Protein AF-A0A1B6GFG9-F1 (afdb_monomer)

Structure (mmCIF, N/CA/C/O backbone):
data_AF-A0A1B6GFG9-F1
#
_entry.id   AF-A0A1B6GFG9-F1
#
loop_
_atom_site.group_PDB
_atom_site.id
_atom_site.type_symbol
_atom_site.label_atom_id
_atom_site.label_alt_id
_atom_site.label_comp_id
_atom_site.label_asym_id
_atom_site.label_entity_id
_atom_site.label_seq_id
_atom_site.pdbx_PDB_ins_code
_atom_site.Cartn_x
_atom_site.Cartn_y
_atom_site.Cartn_z
_atom_site.occupancy
_atom_site.B_iso_or_equiv
_atom_site.auth_seq_id
_atom_site.auth_comp_id
_atom_site.auth_asym_id
_atom_site.auth_atom_id
_atom_site.pdbx_PDB_model_num
ATOM 1 N N . THR A 1 1 ? -19.996 7.026 50.692 1.00 48.44 1 THR A N 1
ATOM 2 C CA . THR A 1 1 ? -18.872 7.378 49.800 1.00 48.44 1 THR A CA 1
ATOM 3 C C . THR A 1 1 ? -19.339 8.472 48.858 1.00 48.44 1 THR A C 1
ATOM 5 O O . THR A 1 1 ? -19.956 8.203 47.840 1.00 48.44 1 THR A O 1
ATOM 8 N N . THR A 1 2 ? -19.180 9.729 49.267 1.00 51.50 2 THR A N 1
ATOM 9 C CA . THR A 1 2 ? -19.715 10.901 48.563 1.00 51.50 2 THR A CA 1
ATOM 10 C C . THR A 1 2 ? -18.669 11.429 47.578 1.00 51.50 2 THR A C 1
ATOM 12 O O . THR A 1 2 ? -17.670 12.015 47.987 1.00 51.50 2 THR A O 1
ATOM 15 N N . MET A 1 3 ? -18.862 11.197 46.274 1.00 54.41 3 MET A N 1
ATOM 16 C CA . MET A 1 3 ? -18.055 11.867 45.245 1.00 54.41 3 MET A CA 1
ATOM 17 C C .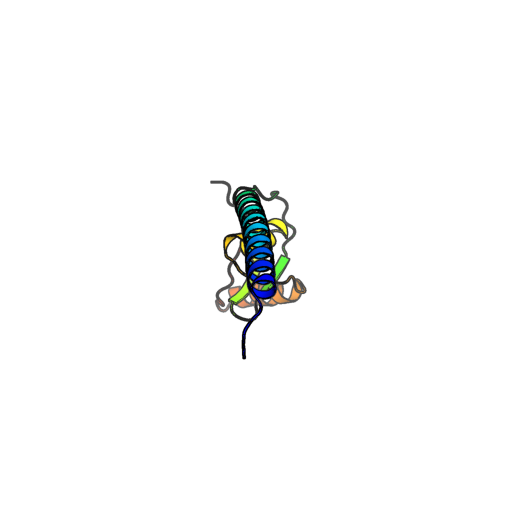 MET A 1 3 ? -18.253 13.381 45.368 1.00 54.41 3 MET A C 1
ATOM 19 O O . MET A 1 3 ? -19.382 13.870 45.348 1.00 54.41 3 MET A O 1
ATOM 23 N N . HIS A 1 4 ? -17.154 14.116 45.536 1.00 60.16 4 HIS A N 1
ATOM 24 C CA . HIS A 1 4 ? -17.165 15.573 45.613 1.00 60.16 4 HIS A CA 1
ATOM 25 C C . HIS A 1 4 ? -17.554 16.177 44.249 1.00 60.16 4 HIS A C 1
ATOM 27 O O . HIS A 1 4 ? 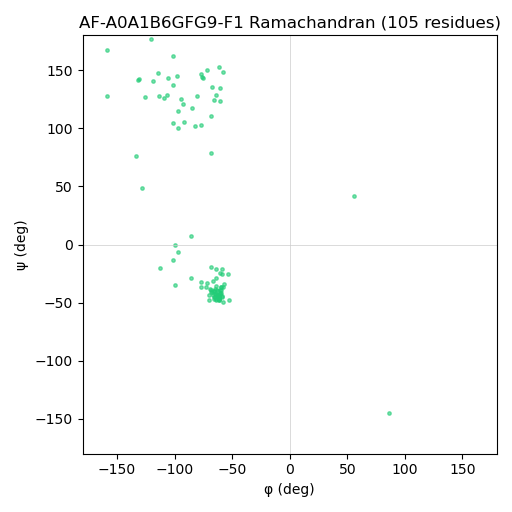-17.018 15.740 43.228 1.00 60.16 4 HIS A O 1
ATOM 33 N N . PRO A 1 5 ? -18.438 17.192 44.205 1.00 67.94 5 PRO A N 1
ATOM 34 C CA . PRO A 1 5 ? -18.945 17.783 42.958 1.00 67.94 5 PRO A CA 1
ATOM 35 C C . PRO A 1 5 ? -17.837 18.355 42.056 1.00 67.94 5 PRO A C 1
ATOM 37 O O . PRO A 1 5 ? -17.976 18.377 40.836 1.00 67.94 5 PRO A O 1
ATOM 40 N N . THR A 1 6 ? -16.698 18.735 42.634 1.00 68.25 6 THR A N 1
ATOM 41 C CA . THR A 1 6 ? -15.484 19.149 41.917 1.00 68.25 6 THR A CA 1
ATOM 42 C C . THR A 1 6 ? -14.860 18.031 41.083 1.00 68.25 6 THR A C 1
ATOM 44 O O . THR A 1 6 ? -14.380 18.292 39.987 1.00 68.25 6 THR A O 1
ATOM 47 N N . ILE A 1 7 ? -14.901 16.781 41.554 1.00 70.75 7 ILE A N 1
ATOM 48 C CA . ILE A 1 7 ? -14.340 15.628 40.830 1.00 70.75 7 ILE A CA 1
ATOM 49 C C . ILE A 1 7 ? -15.175 15.335 39.576 1.00 70.75 7 ILE A C 1
ATOM 51 O O . ILE A 1 7 ? -14.625 15.033 38.521 1.00 70.75 7 ILE A O 1
ATOM 55 N N . LEU A 1 8 ? -16.501 15.480 39.667 1.00 68.94 8 LEU A N 1
ATOM 56 C CA . LEU A 1 8 ? -17.411 15.263 38.541 1.00 68.94 8 LEU A CA 1
ATOM 57 C C . LEU A 1 8 ? -17.186 16.291 37.418 1.00 68.94 8 LEU A C 1
ATOM 59 O O . LEU A 1 8 ? -17.137 15.918 36.249 1.00 68.94 8 LEU A O 1
ATOM 63 N N . LEU A 1 9 ? -16.996 17.567 37.769 1.00 65.56 9 LEU A N 1
ATOM 64 C CA . LEU A 1 9 ? -16.752 18.638 36.795 1.00 65.56 9 LEU A CA 1
ATOM 65 C C . LEU A 1 9 ? -15.419 18.469 36.054 1.00 65.56 9 LEU A C 1
ATOM 67 O O . LEU A 1 9 ? -15.378 18.659 34.841 1.00 65.56 9 LEU A O 1
ATOM 71 N N . VAL A 1 10 ? -14.359 18.051 36.757 1.00 69.12 10 VAL A N 1
ATOM 72 C CA . VAL A 1 10 ? -13.046 17.785 36.141 1.00 69.12 10 VAL A CA 1
ATOM 73 C C . VAL A 1 10 ? -13.131 16.630 35.142 1.00 69.12 10 VAL A C 1
ATOM 75 O O . VAL A 1 10 ? -12.600 16.735 34.037 1.00 69.12 10 VAL A O 1
ATOM 78 N N . LEU A 1 11 ? -13.843 15.551 35.484 1.00 61.78 11 LEU A N 1
ATOM 79 C CA . LEU A 1 11 ? -14.044 14.432 34.563 1.00 61.78 11 LEU A CA 1
ATOM 80 C C . LEU A 1 11 ? -14.794 14.884 33.303 1.00 61.78 11 LEU A C 1
ATOM 82 O O . LEU A 1 11 ? -14.332 14.605 32.203 1.00 61.78 11 LEU A O 1
ATOM 86 N N . ILE A 1 12 ? -15.885 15.644 33.436 1.00 64.38 12 ILE A N 1
ATOM 87 C CA . ILE A 1 12 ? -16.655 16.137 32.280 1.00 64.38 12 ILE A CA 1
ATOM 88 C C . ILE A 1 12 ? -15.789 17.013 31.359 1.00 64.38 12 ILE A C 1
ATOM 90 O O . ILE A 1 12 ? -15.846 16.843 30.142 1.00 64.38 12 ILE A O 1
ATOM 94 N N . SER A 1 13 ? -14.950 17.903 31.907 1.00 61.19 13 SER A N 1
ATOM 95 C CA . SER A 1 13 ? -14.054 18.727 31.081 1.00 61.19 13 SER A CA 1
ATOM 96 C C . SER A 1 13 ? -12.993 17.904 30.346 1.00 61.19 13 SER A C 1
ATOM 98 O O . SER A 1 13 ? -12.747 18.159 29.172 1.00 61.19 13 SER A O 1
ATOM 100 N N . VAL A 1 14 ? -12.414 16.887 30.996 1.00 60.41 14 VAL A N 1
ATOM 101 C CA . VAL A 1 14 ? -11.415 16.003 30.370 1.00 60.41 14 VAL A CA 1
ATOM 102 C C . VAL A 1 14 ? -12.055 15.195 29.237 1.00 60.41 14 VAL A C 1
ATOM 104 O O . VAL A 1 14 ? -11.559 15.218 28.114 1.00 60.41 14 VAL A O 1
ATOM 107 N N . TYR A 1 15 ? -13.225 14.594 29.483 1.00 60.75 15 TYR A N 1
ATOM 108 C CA . TYR A 1 15 ? -13.978 13.868 28.455 1.00 60.75 15 TYR A CA 1
ATOM 109 C C . TYR A 1 15 ? -14.371 14.757 27.262 1.00 60.75 15 TYR A C 1
ATOM 111 O O . TYR A 1 15 ? -14.364 14.292 26.123 1.00 60.75 15 TYR A O 1
ATOM 119 N N . SER A 1 16 ? -14.706 16.030 27.497 1.00 60.12 16 SER A N 1
ATOM 120 C CA . SER A 1 16 ? -15.048 16.974 26.424 1.00 60.12 16 SER A CA 1
ATOM 121 C C . SER A 1 16 ? -13.838 17.329 25.551 1.00 60.12 16 SER A C 1
ATOM 123 O O . SER A 1 16 ? -13.967 17.391 24.330 1.00 60.12 16 SER A O 1
ATOM 125 N N . MET A 1 17 ? -12.660 17.523 26.156 1.00 56.66 17 MET A N 1
ATOM 126 C CA . MET A 1 17 ? -11.422 17.861 25.439 1.00 56.66 17 MET A CA 1
ATOM 127 C C . MET A 1 17 ? -10.913 16.697 24.578 1.00 56.66 17 MET A C 1
ATOM 129 O O . MET A 1 17 ? -10.497 16.909 23.438 1.00 56.66 17 MET A O 1
ATOM 133 N N . ASP A 1 18 ? -11.009 15.465 25.080 1.00 59.84 18 ASP A N 1
ATOM 134 C CA . ASP A 1 18 ? -10.624 14.266 24.326 1.00 59.84 18 ASP A CA 1
ATOM 135 C C . ASP A 1 18 ? -11.547 14.026 23.117 1.00 59.84 18 ASP A C 1
ATOM 137 O O . ASP A 1 18 ? -11.112 13.545 22.066 1.00 59.84 18 ASP A O 1
ATOM 141 N N . CYS A 1 19 ? -12.820 14.412 23.232 1.00 60.69 19 CYS A N 1
ATOM 142 C CA . CYS A 1 19 ? -13.800 14.291 22.156 1.00 60.69 19 CYS A CA 1
ATOM 143 C C . CYS A 1 19 ? -13.520 15.279 21.006 1.00 60.69 19 CYS A C 1
ATOM 145 O O . CYS A 1 19 ? -13.532 14.891 19.835 1.00 60.69 19 CYS A O 1
ATOM 147 N N . GLU A 1 20 ? -13.194 16.537 21.321 1.00 66.62 20 GLU A N 1
ATOM 148 C CA . GLU A 1 20 ? -12.821 17.545 20.316 1.00 66.62 20 GLU A CA 1
ATOM 149 C C . GLU A 1 20 ? -11.495 17.204 19.624 1.00 66.62 20 GLU A C 1
ATOM 151 O O . GLU A 1 20 ? -11.406 17.251 18.393 1.00 66.62 20 GLU A O 1
ATOM 156 N N . ALA A 1 21 ? -10.484 16.772 20.386 1.00 71.25 21 ALA A N 1
ATOM 157 C CA . ALA A 1 21 ? -9.217 16.304 19.825 1.00 71.25 21 ALA A CA 1
ATOM 158 C C . ALA A 1 21 ? -9.413 15.080 18.909 1.00 71.25 21 ALA A C 1
ATOM 160 O O . ALA A 1 21 ? -8.805 14.991 17.834 1.00 71.25 21 ALA A O 1
ATOM 161 N N . GLY A 1 22 ? -10.311 14.163 19.286 1.00 79.38 22 GLY A N 1
ATOM 162 C CA . GLY A 1 22 ? -10.701 13.016 18.469 1.00 79.38 22 GLY A CA 1
ATOM 163 C C . GLY A 1 22 ? -11.371 13.415 17.150 1.00 79.38 22 GLY A C 1
ATOM 164 O O . GLY A 1 22 ? -11.012 12.883 16.097 1.00 79.38 22 GLY A O 1
ATOM 165 N N . LEU A 1 23 ? -12.289 14.388 17.180 1.00 82.31 23 LEU A N 1
ATOM 166 C CA . LEU A 1 23 ? -12.986 14.895 15.991 1.00 82.31 23 LEU A CA 1
ATOM 167 C C . LEU A 1 23 ? -12.039 15.586 15.006 1.00 82.31 23 LEU A C 1
ATOM 169 O O . LEU A 1 23 ? -12.092 15.304 13.807 1.00 82.31 23 LEU A O 1
ATOM 173 N N . VAL A 1 24 ? -11.139 16.441 15.499 1.00 88.25 24 VAL A N 1
ATOM 174 C CA . VAL A 1 24 ? -10.133 17.111 14.659 1.00 88.25 24 VAL A CA 1
ATOM 175 C C . VAL A 1 24 ? -9.199 16.085 14.013 1.00 88.25 24 VAL A C 1
ATOM 177 O O . VAL A 1 24 ? -8.931 16.151 12.812 1.00 88.25 24 VAL A O 1
ATOM 180 N N . THR A 1 25 ? -8.750 15.088 14.779 1.00 88.88 25 THR A N 1
ATOM 181 C CA . THR A 1 25 ? -7.883 14.013 14.271 1.00 88.88 25 THR A CA 1
ATOM 182 C C . THR A 1 25 ? -8.584 13.182 13.195 1.00 88.88 25 THR A C 1
ATOM 184 O O . THR A 1 25 ? -8.003 12.903 12.144 1.00 88.88 25 THR A O 1
ATOM 187 N N . TRP A 1 26 ? -9.848 12.817 13.423 1.00 89.12 26 TRP A N 1
ATOM 188 C CA . TRP A 1 26 ? -10.660 12.096 12.445 1.00 89.12 26 TRP A CA 1
ATOM 189 C C . TRP A 1 26 ? -10.860 12.904 11.157 1.00 89.12 26 TRP A C 1
ATOM 191 O O . TRP A 1 26 ? -10.667 12.363 10.066 1.00 89.12 26 TRP A O 1
ATOM 201 N N . TYR A 1 27 ? -11.186 14.194 11.273 1.00 90.25 27 TYR A N 1
ATOM 202 C CA . TYR A 1 27 ? -11.396 15.071 10.123 1.00 90.25 27 TYR A CA 1
ATOM 203 C C . TYR A 1 27 ? -10.129 15.191 9.270 1.00 90.25 27 TYR A C 1
ATOM 205 O O . TYR A 1 27 ? -10.179 14.988 8.058 1.00 90.25 27 TYR A O 1
ATOM 213 N N . ASN A 1 28 ? -8.974 15.422 9.899 1.00 92.00 28 ASN A N 1
ATOM 214 C CA . ASN A 1 28 ? -7.695 15.508 9.191 1.00 92.00 28 ASN A CA 1
ATOM 215 C C . ASN A 1 28 ? -7.361 14.205 8.452 1.00 92.00 28 ASN A C 1
ATOM 217 O O . ASN A 1 28 ? -6.980 14.239 7.281 1.00 92.00 28 ASN A O 1
ATOM 221 N N . LYS A 1 29 ? -7.587 13.052 9.094 1.00 90.81 29 LYS A N 1
ATOM 222 C CA . LYS A 1 29 ? -7.396 11.737 8.468 1.00 90.81 29 LYS A CA 1
ATOM 223 C C . LYS A 1 29 ? -8.327 11.519 7.272 1.00 90.81 29 LYS A C 1
ATOM 225 O O . LYS A 1 29 ? -7.917 10.945 6.260 1.00 90.81 29 LYS A O 1
ATOM 230 N N . TRP A 1 30 ? -9.580 11.962 7.369 1.00 91.31 30 TRP A N 1
ATOM 231 C CA . TRP A 1 30 ? -10.530 11.889 6.259 1.00 91.31 30 TRP A CA 1
ATOM 232 C C . TRP A 1 30 ? -10.082 12.757 5.076 1.00 91.31 30 TRP A C 1
ATOM 234 O O . TRP A 1 30 ? -10.031 12.261 3.950 1.00 91.31 30 TRP A O 1
ATOM 244 N N . VAL A 1 31 ? -9.679 14.008 5.328 1.00 93.56 31 VAL A N 1
ATOM 245 C CA . VAL A 1 31 ? -9.178 14.920 4.285 1.00 93.56 31 VAL A CA 1
ATOM 246 C C . VAL A 1 31 ? -7.951 14.337 3.582 1.00 93.56 31 VAL A C 1
ATOM 248 O O . VAL A 1 31 ? -7.876 14.358 2.353 1.00 93.56 31 VAL A O 1
ATOM 251 N N . GLU A 1 32 ? -7.003 13.778 4.336 1.00 90.94 32 GLU A N 1
ATOM 252 C CA . GLU A 1 32 ? -5.816 13.125 3.774 1.00 90.94 32 GLU A CA 1
ATOM 253 C C . GLU A 1 32 ? -6.187 11.932 2.885 1.00 90.94 32 GLU A C 1
ATOM 255 O O . GLU A 1 32 ? -5.690 11.817 1.764 1.00 90.94 32 GLU A O 1
ATOM 260 N N . THR A 1 33 ? -7.128 11.096 3.338 1.00 92.31 33 THR A N 1
ATOM 261 C CA . THR A 1 33 ? -7.629 9.955 2.557 1.00 92.31 33 THR A CA 1
ATOM 262 C C . THR A 1 33 ? -8.214 10.426 1.226 1.00 92.31 33 THR A C 1
ATOM 264 O O . THR A 1 33 ? -7.833 9.922 0.171 1.00 92.31 33 THR A O 1
ATOM 267 N N . VAL A 1 34 ? -9.095 11.433 1.246 1.00 92.00 34 VAL A N 1
ATOM 268 C CA . VAL A 1 34 ? -9.707 11.986 0.025 1.00 92.00 34 VAL A CA 1
ATOM 269 C C . VAL A 1 34 ? -8.644 12.545 -0.920 1.00 92.00 34 VAL A C 1
ATOM 271 O O . VAL A 1 34 ? -8.708 12.305 -2.128 1.00 92.00 34 VAL A O 1
ATOM 274 N N . ARG A 1 35 ? -7.640 13.247 -0.383 1.00 91.44 35 ARG A N 1
ATOM 275 C CA . ARG A 1 35 ? -6.545 13.824 -1.169 1.00 91.44 35 ARG A CA 1
ATOM 276 C C . ARG A 1 35 ? -5.734 12.753 -1.888 1.00 91.44 35 ARG A C 1
ATOM 278 O O . ARG A 1 35 ? -5.487 12.888 -3.081 1.00 91.44 35 ARG A O 1
ATOM 285 N N . VAL A 1 36 ? -5.346 11.693 -1.183 1.00 91.31 36 VAL A N 1
ATOM 286 C CA . VAL A 1 36 ? -4.569 10.592 -1.765 1.00 91.31 36 VAL A CA 1
ATOM 287 C C . VAL A 1 36 ? -5.392 9.845 -2.810 1.00 91.31 36 VAL A C 1
ATOM 289 O O . VAL A 1 36 ? -4.915 9.623 -3.921 1.00 91.31 36 VAL A O 1
ATOM 292 N N . CYS A 1 37 ? -6.651 9.527 -2.512 1.00 91.38 37 CYS A N 1
ATOM 293 C CA . CYS A 1 37 ? -7.521 8.798 -3.438 1.00 91.38 37 CYS A CA 1
AT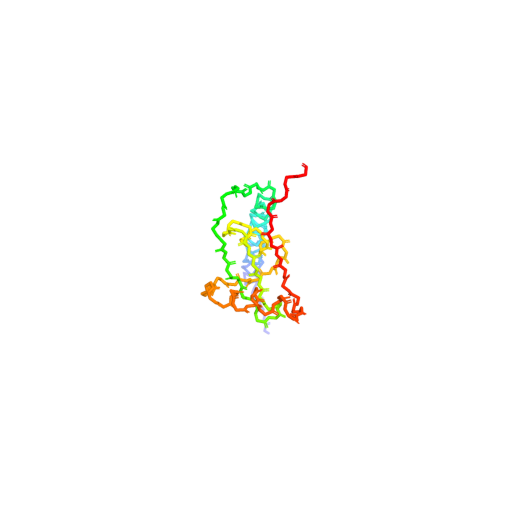OM 294 C C . CYS A 1 37 ? -7.922 9.596 -4.680 1.00 91.38 37 CYS A C 1
ATOM 296 O O . CYS A 1 37 ? -8.306 8.997 -5.678 1.00 91.38 37 CYS A O 1
ATOM 298 N N . SER A 1 38 ? -7.811 10.923 -4.627 1.00 90.31 38 SER A N 1
ATOM 299 C CA . SER A 1 38 ? -8.050 11.804 -5.777 1.00 90.31 38 SER A CA 1
ATOM 300 C C . SER A 1 38 ? -6.763 12.208 -6.502 1.00 90.31 38 SER A C 1
ATOM 302 O O . SER A 1 38 ? -6.825 12.881 -7.527 1.00 90.31 38 SER A O 1
ATOM 304 N N . SER A 1 39 ? -5.591 11.856 -5.965 1.00 88.31 39 SER A N 1
ATOM 305 C CA . SER A 1 39 ? -4.311 12.186 -6.589 1.00 88.31 39 SER A CA 1
ATOM 306 C C . SER A 1 39 ? -4.009 11.265 -7.770 1.00 88.31 39 SER A C 1
ATOM 308 O O . SER A 1 39 ? -4.368 10.088 -7.770 1.00 88.31 39 SER A O 1
ATOM 310 N N . VAL A 1 40 ? -3.332 11.805 -8.782 1.00 88.81 40 VAL A N 1
ATOM 311 C CA . VAL A 1 40 ? -2.837 11.025 -9.918 1.00 88.81 40 VAL A CA 1
ATOM 312 C C . VAL A 1 40 ? -1.391 10.634 -9.642 1.00 88.81 40 VAL A C 1
ATOM 314 O O . VAL A 1 40 ? -0.548 11.499 -9.394 1.00 88.81 40 VAL A O 1
ATOM 317 N N . CYS A 1 41 ? -1.099 9.337 -9.700 1.00 89.38 41 CYS A N 1
ATOM 318 C CA . CYS A 1 41 ? 0.266 8.850 -9.581 1.00 89.38 41 CYS A CA 1
ATOM 319 C C . CYS A 1 41 ? 1.048 9.075 -10.883 1.00 89.38 41 CYS A C 1
ATOM 321 O O . CYS A 1 41 ? 0.484 8.936 -11.970 1.00 89.38 41 CYS A O 1
ATOM 323 N N . PRO A 1 42 ? 2.352 9.385 -10.802 1.00 86.56 42 PRO A N 1
ATOM 324 C CA . PRO A 1 42 ? 3.185 9.562 -11.984 1.00 86.56 42 PRO A CA 1
ATOM 325 C C . PRO A 1 42 ? 3.257 8.275 -12.823 1.00 86.56 42 PRO A C 1
ATOM 327 O O . PRO A 1 42 ? 3.134 7.167 -12.302 1.00 86.56 42 PRO A O 1
ATOM 330 N N . LEU A 1 43 ? 3.477 8.428 -14.132 1.00 82.38 43 LEU A N 1
ATOM 331 C CA . LEU A 1 43 ? 3.451 7.329 -15.110 1.00 82.38 43 LEU A CA 1
ATOM 332 C C . LEU A 1 43 ? 4.781 6.569 -15.254 1.00 82.38 43 LEU A C 1
ATOM 334 O O . LEU A 1 43 ? 4.913 5.742 -16.152 1.00 82.38 43 LEU A O 1
ATOM 338 N N . PHE A 1 44 ? 5.789 6.836 -14.419 1.00 82.06 44 PHE A N 1
ATOM 339 C CA . PHE A 1 44 ? 7.032 6.070 -14.501 1.00 82.06 44 PHE A CA 1
ATOM 340 C C . PHE A 1 44 ? 6.848 4.671 -13.909 1.00 82.06 44 PHE A C 1
ATOM 342 O O . PHE A 1 44 ? 6.152 4.482 -12.906 1.00 82.06 44 PHE A O 1
ATOM 349 N N . HIS A 1 45 ? 7.512 3.705 -14.536 1.00 79.38 45 HIS A N 1
ATOM 350 C CA . HIS A 1 45 ? 7.461 2.305 -14.150 1.00 79.38 45 HIS A CA 1
ATOM 351 C C . HIS A 1 45 ? 8.679 1.987 -13.276 1.00 79.38 45 HIS A C 1
ATOM 353 O O . HIS A 1 45 ? 9.795 1.840 -13.770 1.00 79.38 45 HIS A O 1
ATOM 359 N N . ASN A 1 46 ? 8.462 1.950 -11.965 1.00 84.69 46 ASN A N 1
ATOM 360 C CA . ASN A 1 46 ? 9.431 1.497 -10.972 1.00 84.69 46 ASN A CA 1
ATOM 361 C C . ASN A 1 46 ? 8.688 0.564 -10.022 1.00 84.69 46 ASN A C 1
ATOM 363 O O . ASN A 1 46 ? 8.246 0.9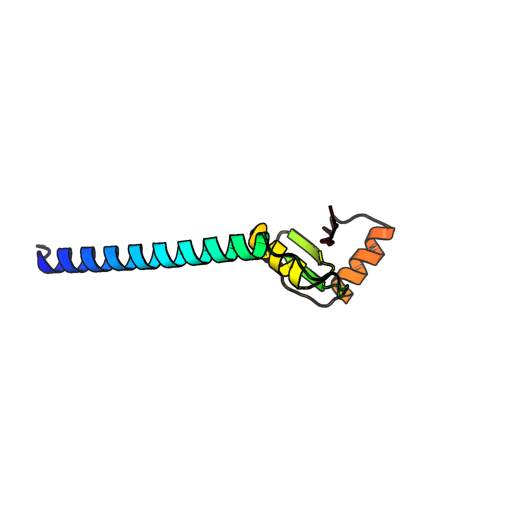91 -8.951 1.00 84.69 46 ASN A O 1
ATOM 367 N N . HIS A 1 47 ? 8.441 -0.650 -10.511 1.00 87.19 47 HIS A N 1
ATOM 368 C CA . HIS A 1 47 ? 7.534 -1.585 -9.872 1.00 87.19 47 HIS A CA 1
ATOM 369 C C . HIS A 1 47 ? 7.964 -1.886 -8.435 1.00 87.19 47 HIS A C 1
ATOM 371 O O . HIS A 1 47 ? 9.145 -1.864 -8.108 1.00 87.19 47 HIS A O 1
ATOM 377 N N . VAL A 1 48 ? 6.986 -2.156 -7.577 1.00 91.38 48 VAL A N 1
ATOM 378 C CA . VAL A 1 48 ? 7.223 -2.548 -6.187 1.00 91.38 48 VAL A CA 1
ATOM 379 C C . VAL A 1 48 ? 6.390 -3.770 -5.838 1.00 91.38 48 VAL A C 1
ATOM 381 O O . VAL A 1 48 ? 5.225 -3.885 -6.236 1.00 91.38 48 VAL A O 1
ATOM 384 N N . CYS A 1 49 ? 6.988 -4.668 -5.061 1.00 92.19 49 CYS A N 1
ATOM 385 C CA . CYS A 1 49 ? 6.306 -5.817 -4.482 1.00 92.19 49 CYS A CA 1
ATOM 386 C C . CYS A 1 49 ? 5.774 -5.474 -3.088 1.00 92.19 49 CYS A C 1
ATOM 388 O O . CYS A 1 49 ? 6.545 -5.129 -2.193 1.00 92.19 49 CYS A O 1
ATOM 390 N N . GLY A 1 50 ? 4.463 -5.583 -2.884 1.00 93.00 50 GLY A N 1
ATOM 391 C CA . GLY A 1 50 ? 3.825 -5.427 -1.580 1.00 93.00 50 GLY A CA 1
ATOM 392 C C . GLY A 1 50 ? 3.372 -6.768 -1.008 1.00 93.00 50 GLY A C 1
ATOM 393 O O . GLY A 1 50 ? 2.881 -7.617 -1.746 1.00 93.00 50 GLY A O 1
ATOM 394 N N . LEU A 1 51 ? 3.486 -6.949 0.308 1.00 92.00 51 LEU A N 1
ATOM 395 C CA . LEU A 1 51 ? 2.963 -8.106 1.038 1.00 92.00 51 LEU A CA 1
ATOM 396 C C . LEU A 1 51 ? 2.051 -7.656 2.179 1.00 92.00 51 LEU A C 1
ATOM 398 O O . LEU A 1 51 ? 2.459 -6.880 3.043 1.00 92.00 51 LEU A O 1
ATOM 402 N N . ASP A 1 52 ? 0.843 -8.203 2.203 1.00 92.31 52 ASP A N 1
ATOM 403 C CA . ASP A 1 52 ? -0.072 -8.169 3.338 1.00 92.31 52 ASP A CA 1
ATOM 404 C C . ASP A 1 52 ? -0.241 -9.616 3.853 1.00 92.31 52 ASP A C 1
ATOM 406 O O . ASP A 1 52 ? -0.565 -10.508 3.066 1.00 92.31 52 ASP A O 1
ATOM 410 N N . PRO A 1 53 ? -0.046 -9.900 5.155 1.00 88.06 53 PRO A N 1
ATOM 411 C CA . PRO A 1 53 ? -0.151 -11.262 5.690 1.00 88.06 53 PRO A CA 1
ATOM 412 C C . PRO A 1 53 ? -1.511 -11.945 5.476 1.00 88.06 53 PRO A C 1
ATOM 414 O O . PRO A 1 53 ? -1.600 -13.167 5.566 1.00 88.06 53 PRO A O 1
ATOM 417 N N . LYS A 1 54 ? -2.578 -11.171 5.250 1.00 90.12 54 LYS A N 1
ATOM 418 C CA . LYS A 1 54 ? -3.948 -11.660 5.047 1.00 90.12 54 LYS A CA 1
ATOM 419 C C . LYS A 1 54 ? -4.336 -11.706 3.575 1.00 90.12 54 LYS A C 1
ATOM 421 O O . LYS A 1 54 ? -5.114 -12.576 3.195 1.00 90.12 54 LYS A O 1
ATOM 426 N N . LEU A 1 55 ? -3.847 -10.757 2.775 1.00 87.56 55 LEU A N 1
ATOM 427 C CA . LEU A 1 55 ? -4.243 -10.605 1.369 1.00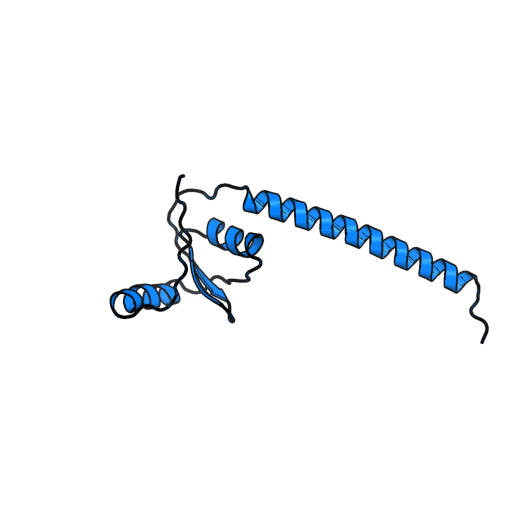 87.56 55 LEU A CA 1
ATOM 428 C C . LEU A 1 55 ? -3.216 -11.174 0.382 1.00 87.56 55 LEU A C 1
ATOM 430 O O . LEU A 1 55 ? -3.545 -11.386 -0.782 1.00 87.56 55 LEU A O 1
ATOM 434 N N . GLY A 1 56 ? -2.003 -11.474 0.845 1.00 87.25 56 GLY A N 1
ATOM 435 C CA . GLY A 1 56 ? -0.925 -12.011 0.026 1.00 87.25 56 GLY A CA 1
ATOM 436 C C . GLY A 1 56 ? -0.112 -10.915 -0.656 1.00 87.25 56 GLY A C 1
ATOM 437 O O . GLY A 1 56 ? 0.139 -9.857 -0.076 1.00 87.25 56 GLY A O 1
ATOM 438 N N . TYR A 1 57 ? 0.344 -11.198 -1.873 1.00 88.94 57 TYR A N 1
ATOM 439 C CA . TYR A 1 57 ? 1.244 -10.323 -2.618 1.00 88.94 57 TYR A CA 1
ATOM 440 C C . TYR A 1 57 ? 0.500 -9.452 -3.628 1.00 88.94 57 TYR A C 1
ATOM 442 O O . TYR A 1 57 ? -0.452 -9.891 -4.273 1.00 88.94 57 TYR A O 1
ATOM 450 N N . ILE A 1 58 ? 0.995 -8.233 -3.805 1.00 88.56 58 ILE A N 1
ATOM 451 C CA . ILE A 1 58 ? 0.521 -7.279 -4.802 1.00 88.56 58 ILE A CA 1
ATOM 452 C C . ILE A 1 58 ? 1.713 -6.724 -5.574 1.00 88.56 58 ILE A C 1
ATOM 454 O O . ILE A 1 58 ? 2.774 -6.472 -4.999 1.00 88.56 58 ILE A O 1
ATOM 458 N N . LEU A 1 59 ? 1.529 -6.512 -6.873 1.00 89.00 59 LEU A N 1
ATOM 459 C CA . LEU A 1 59 ? 2.499 -5.807 -7.702 1.00 89.00 59 LEU A CA 1
ATOM 460 C C . LEU A 1 59 ? 1.915 -4.450 -8.082 1.00 89.00 59 LEU A C 1
ATOM 462 O O . LEU A 1 59 ? 0.810 -4.380 -8.622 1.00 89.00 59 LEU A O 1
ATOM 466 N N . ALA A 1 60 ? 2.647 -3.377 -7.811 1.00 89.12 60 ALA A N 1
ATOM 467 C CA . ALA A 1 60 ? 2.258 -2.030 -8.216 1.00 89.12 60 ALA A CA 1
ATOM 468 C C . ALA A 1 60 ? 3.306 -1.438 -9.156 1.00 89.12 60 ALA A C 1
ATOM 470 O O . ALA A 1 60 ? 4.495 -1.596 -8.896 1.00 89.12 60 ALA A O 1
ATOM 471 N N . ASP A 1 61 ? 2.884 -0.713 -10.198 1.00 87.94 61 ASP A N 1
ATOM 472 C CA . ASP A 1 61 ? 3.810 -0.097 -11.170 1.00 87.94 61 ASP A CA 1
ATOM 473 C C . ASP A 1 61 ? 4.769 0.913 -10.528 1.00 87.94 61 ASP A C 1
ATOM 475 O O . ASP A 1 61 ? 5.838 1.195 -11.072 1.00 87.94 61 ASP A O 1
ATOM 479 N N . ASN A 1 62 ? 4.376 1.491 -9.391 1.00 89.88 62 ASN A N 1
ATOM 480 C CA . ASN A 1 62 ? 5.226 2.330 -8.562 1.00 89.88 62 ASN A CA 1
ATOM 481 C C . ASN A 1 62 ? 4.718 2.430 -7.119 1.00 89.88 62 ASN A C 1
ATOM 483 O O . ASN A 1 62 ? 3.577 2.097 -6.794 1.00 89.88 62 ASN A O 1
ATOM 487 N N . ASN A 1 63 ? 5.582 2.956 -6.249 1.00 92.62 63 ASN A N 1
ATOM 488 C CA . ASN A 1 63 ? 5.280 3.175 -4.835 1.00 92.62 63 ASN A CA 1
ATOM 489 C C . ASN A 1 63 ? 4.045 4.070 -4.604 1.00 92.62 63 ASN A C 1
ATOM 491 O O . ASN A 1 63 ? 3.302 3.855 -3.650 1.00 92.62 63 ASN A O 1
ATOM 495 N N . CYS A 1 64 ? 3.792 5.055 -5.475 1.00 92.94 64 CYS A N 1
ATOM 496 C CA . CYS A 1 64 ? 2.626 5.928 -5.329 1.00 92.94 64 CYS A CA 1
ATOM 497 C C . CYS A 1 64 ? 1.323 5.124 -5.404 1.00 92.94 64 CYS A C 1
ATOM 499 O O . CYS A 1 64 ? 0.463 5.283 -4.539 1.00 92.94 64 CYS A O 1
ATOM 501 N N . LEU A 1 65 ? 1.211 4.211 -6.373 1.00 92.88 65 LEU A N 1
ATOM 502 C CA . LEU A 1 65 ? 0.032 3.358 -6.530 1.00 92.88 65 LEU A CA 1
ATOM 503 C C . LEU A 1 65 ? -0.157 2.408 -5.344 1.00 92.88 65 LEU A C 1
ATOM 505 O O . LEU A 1 65 ? -1.288 2.208 -4.902 1.00 92.88 65 LEU A O 1
ATOM 509 N N . LEU A 1 66 ? 0.932 1.867 -4.786 1.00 93.19 66 LEU A N 1
ATOM 510 C CA . LEU A 1 66 ? 0.859 1.016 -3.596 1.00 93.19 66 LEU A CA 1
ATOM 511 C C . LEU A 1 66 ? 0.345 1.794 -2.374 1.00 93.19 66 LEU A C 1
ATOM 513 O O . LEU A 1 66 ? -0.578 1.346 -1.696 1.00 93.19 66 LEU A O 1
ATOM 517 N N . ILE A 1 67 ? 0.899 2.984 -2.121 1.00 93.62 67 ILE A N 1
ATOM 518 C CA . ILE A 1 67 ? 0.471 3.861 -1.021 1.00 93.62 67 ILE A CA 1
ATOM 519 C C . ILE A 1 67 ? -0.989 4.277 -1.204 1.00 93.62 67 ILE A C 1
ATOM 521 O O . ILE A 1 67 ? -1.783 4.201 -0.263 1.00 93.62 67 ILE A O 1
ATOM 525 N N . GLN A 1 68 ? -1.356 4.688 -2.418 1.00 94.44 68 GLN A N 1
ATOM 526 C CA . GLN A 1 68 ? -2.724 5.061 -2.745 1.00 94.44 68 GLN A CA 1
ATOM 527 C C . GLN A 1 68 ? -3.679 3.896 -2.490 1.00 94.44 68 GLN A C 1
ATOM 529 O O . GLN A 1 68 ? -4.712 4.076 -1.848 1.00 94.44 68 GLN A O 1
ATOM 534 N N . HIS A 1 69 ? -3.322 2.686 -2.914 1.00 93.56 69 HIS A N 1
ATOM 535 C CA . HIS A 1 69 ? -4.130 1.501 -2.666 1.00 93.56 69 HIS A CA 1
ATOM 536 C C . HIS A 1 69 ? -4.293 1.207 -1.170 1.00 93.56 69 HIS A C 1
ATOM 538 O O . HIS A 1 69 ? -5.429 1.046 -0.724 1.00 93.56 69 HIS A O 1
ATOM 544 N N . ASN A 1 70 ? -3.204 1.220 -0.391 1.00 94.50 70 ASN A N 1
ATOM 545 C CA . ASN A 1 70 ? -3.244 1.040 1.065 1.00 94.50 70 ASN A CA 1
ATOM 546 C C . ASN A 1 70 ? -4.220 2.012 1.736 1.00 94.50 70 ASN A C 1
ATOM 548 O O . ASN A 1 70 ? -5.089 1.607 2.511 1.00 94.50 70 ASN A O 1
ATOM 552 N N . ILE A 1 71 ? -4.143 3.294 1.380 1.00 94.25 71 ILE A N 1
ATOM 553 C CA . ILE A 1 71 ? -4.984 4.338 1.972 1.00 94.25 71 ILE A CA 1
ATOM 554 C C . ILE A 1 71 ? -6.447 4.194 1.530 1.00 94.25 71 ILE A C 1
ATOM 556 O O . ILE A 1 71 ? -7.354 4.188 2.364 1.00 94.25 71 ILE A O 1
ATOM 560 N N . CYS A 1 72 ? -6.699 4.021 0.232 1.00 93.19 72 CYS A N 1
ATOM 561 C CA . CYS A 1 72 ? -8.055 4.020 -0.322 1.00 93.19 72 CYS A CA 1
ATOM 562 C C . CYS A 1 72 ? -8.820 2.722 -0.066 1.00 93.19 72 CYS A C 1
ATOM 564 O O . CYS A 1 72 ? -10.045 2.736 0.073 1.00 93.19 72 CYS A O 1
ATOM 566 N N . ARG A 1 73 ? -8.115 1.589 -0.011 1.00 92.50 73 ARG A N 1
ATOM 567 C CA . ARG A 1 73 ? -8.700 0.264 0.238 1.00 92.50 73 ARG A CA 1
ATOM 568 C C . ARG A 1 73 ? -8.539 -0.200 1.678 1.00 92.50 73 ARG A C 1
ATOM 570 O O . ARG A 1 73 ? -9.074 -1.251 2.015 1.00 92.50 73 ARG A O 1
ATOM 577 N N . LYS A 1 74 ? -7.893 0.603 2.532 1.00 92.12 74 LYS A N 1
ATOM 578 C CA . LYS A 1 74 ? -7.606 0.271 3.936 1.00 92.12 74 LYS A CA 1
ATOM 579 C C . LYS A 1 74 ? -6.835 -1.049 4.057 1.00 92.12 74 LYS A C 1
ATOM 581 O O . LYS A 1 74 ? -7.150 -1.879 4.908 1.00 92.12 74 LYS A O 1
ATOM 586 N N . THR A 1 75 ? -5.862 -1.238 3.174 1.00 93.25 75 THR A N 1
ATOM 587 C CA . THR 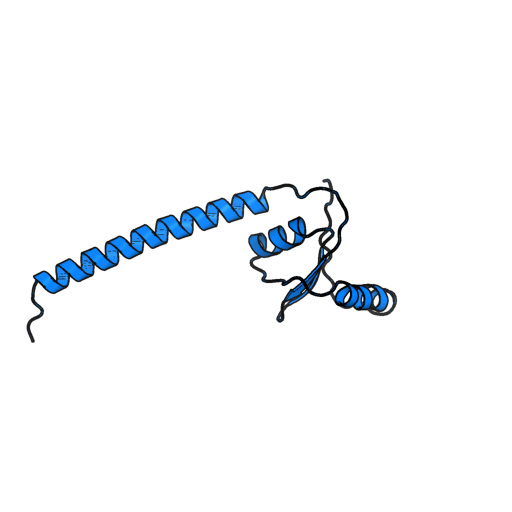A 1 75 ? -4.930 -2.371 3.180 1.00 93.25 75 THR A CA 1
ATOM 588 C C . THR A 1 75 ? -3.584 -1.936 3.759 1.00 93.25 75 THR A C 1
ATOM 590 O O . THR A 1 75 ? -3.321 -0.739 3.888 1.00 93.25 75 THR A O 1
ATOM 593 N N . ASP A 1 76 ? -2.751 -2.894 4.170 1.00 94.56 76 ASP A N 1
ATOM 594 C CA . ASP A 1 76 ? -1.454 -2.622 4.809 1.00 94.56 76 ASP A CA 1
ATOM 595 C C . ASP A 1 76 ? -0.334 -3.405 4.111 1.00 94.56 76 ASP A C 1
ATOM 597 O O . ASP A 1 76 ? 0.462 -4.103 4.743 1.00 94.56 76 ASP A O 1
ATOM 601 N N . TYR A 1 77 ? -0.287 -3.323 2.777 1.00 94.50 77 TYR A N 1
ATOM 602 C CA . TYR A 1 77 ? 0.794 -3.940 2.017 1.00 94.50 77 TYR A CA 1
ATOM 603 C C . TYR A 1 77 ? 2.114 -3.245 2.340 1.00 94.50 77 TYR A C 1
ATOM 605 O O . TYR A 1 77 ? 2.263 -2.035 2.148 1.00 94.50 77 TYR A O 1
ATOM 613 N N . LYS A 1 78 ? 3.097 -4.025 2.784 1.00 95.25 78 LYS A N 1
ATOM 614 C CA . LYS A 1 78 ? 4.454 -3.549 3.065 1.00 95.25 78 LYS A CA 1
ATOM 615 C C . LYS A 1 78 ? 5.370 -3.919 1.917 1.00 95.25 78 LYS A C 1
ATOM 617 O O . LYS A 1 78 ? 5.294 -5.038 1.417 1.00 95.25 78 LYS A O 1
ATOM 622 N N . ILE A 1 79 ? 6.233 -2.989 1.518 1.00 94.38 79 ILE A N 1
ATOM 623 C CA . ILE A 1 79 ? 7.205 -3.240 0.452 1.00 94.38 79 ILE A CA 1
ATOM 624 C C . ILE A 1 79 ? 8.170 -4.336 0.909 1.00 94.38 79 ILE A C 1
ATOM 626 O O . ILE A 1 79 ? 8.741 -4.257 1.999 1.00 94.38 79 ILE A O 1
ATOM 630 N N . VAL A 1 80 ? 8.341 -5.350 0.069 1.00 92.94 80 VAL A N 1
ATOM 631 C CA . VAL A 1 80 ? 9.301 -6.446 0.235 1.00 92.94 80 VAL A CA 1
ATOM 632 C C . VAL A 1 80 ? 10.263 -6.474 -0.955 1.00 92.94 80 VAL A C 1
ATOM 634 O O . VAL A 1 80 ? 10.137 -5.671 -1.873 1.00 92.94 80 VAL A O 1
ATOM 637 N N . GLN A 1 81 ? 11.249 -7.377 -0.940 1.00 88.06 81 GLN A N 1
ATOM 638 C CA . GLN A 1 81 ? 12.198 -7.508 -2.051 1.00 88.06 81 GLN A CA 1
ATOM 639 C C . GLN A 1 81 ? 11.475 -7.858 -3.357 1.00 88.06 81 GLN A C 1
ATOM 641 O O . GLN A 1 81 ? 10.651 -8.776 -3.367 1.00 88.06 81 GLN A O 1
ATOM 646 N N . ASP A 1 82 ? 11.836 -7.187 -4.452 1.00 81.69 82 ASP A N 1
ATOM 647 C CA . ASP A 1 82 ? 11.186 -7.339 -5.763 1.00 81.69 82 ASP A CA 1
ATOM 648 C C . ASP A 1 82 ? 11.227 -8.781 -6.282 1.00 81.69 82 ASP A C 1
ATOM 650 O O . ASP A 1 82 ? 10.222 -9.289 -6.785 1.00 81.69 82 ASP A O 1
ATOM 654 N N . SER A 1 83 ? 12.328 -9.494 -6.017 1.00 79.69 83 SER A N 1
ATOM 655 C CA . SER A 1 83 ? 12.505 -10.919 -6.333 1.00 79.69 83 SER A CA 1
ATOM 656 C C . SER A 1 83 ? 11.382 -11.816 -5.786 1.00 79.69 83 SER A C 1
ATOM 658 O O . SER A 1 83 ? 11.088 -12.871 -6.351 1.00 79.69 83 SER A O 1
ATOM 660 N N . THR A 1 84 ? 10.706 -11.383 -4.716 1.00 80.06 84 THR A N 1
ATOM 661 C CA . THR A 1 84 ? 9.571 -12.094 -4.113 1.00 80.06 84 THR A CA 1
ATOM 662 C C . THR A 1 84 ? 8.353 -12.099 -5.038 1.00 80.06 84 THR A C 1
ATOM 664 O O . THR A 1 84 ? 7.689 -13.126 -5.171 1.00 80.06 84 THR A O 1
ATOM 667 N N . CYS A 1 85 ? 8.074 -10.978 -5.712 1.00 77.31 85 CYS A N 1
ATOM 668 C CA . CYS A 1 85 ? 7.000 -10.896 -6.701 1.00 77.31 85 CYS A CA 1
ATOM 669 C C . CYS A 1 85 ? 7.450 -11.352 -8.092 1.00 77.31 85 CYS A C 1
ATOM 671 O O . CYS A 1 85 ? 6.632 -11.897 -8.826 1.00 77.31 85 CYS A O 1
ATOM 673 N N . GLU A 1 86 ? 8.727 -11.208 -8.461 1.00 72.44 86 GLU A N 1
ATOM 674 C CA . GLU A 1 86 ? 9.250 -11.747 -9.728 1.00 72.44 86 GLU A CA 1
ATOM 675 C C . GLU A 1 86 ? 9.080 -13.270 -9.812 1.00 72.44 86 GLU A C 1
ATOM 677 O O . GLU A 1 86 ? 8.698 -13.803 -10.856 1.00 72.44 86 GLU A O 1
ATOM 682 N N . GLY A 1 87 ? 9.289 -13.981 -8.697 1.00 68.00 87 GLY A N 1
ATOM 683 C CA . GLY A 1 87 ? 8.992 -15.411 -8.601 1.00 68.00 87 GLY A CA 1
ATOM 684 C C . GLY A 1 87 ? 7.516 -15.730 -8.863 1.00 68.00 87 GLY A C 1
ATOM 685 O O . GLY A 1 87 ? 7.206 -16.720 -9.523 1.00 68.00 87 GLY A O 1
ATOM 686 N N . LEU A 1 88 ? 6.603 -14.860 -8.420 1.00 67.44 88 LEU A N 1
ATOM 687 C CA . LEU A 1 88 ? 5.158 -15.003 -8.620 1.00 67.44 88 LEU A CA 1
ATOM 688 C C . LEU A 1 88 ? 4.716 -14.634 -10.045 1.00 67.44 88 LEU A C 1
ATOM 690 O O . LEU A 1 88 ? 3.854 -15.310 -10.603 1.00 67.44 88 LEU A O 1
ATOM 694 N N . LEU A 1 89 ? 5.322 -13.620 -10.667 1.00 65.00 89 LEU A N 1
ATOM 695 C CA . LEU A 1 89 ? 5.124 -13.287 -12.085 1.00 65.00 89 LEU A CA 1
ATOM 696 C C . LEU A 1 89 ? 5.603 -14.414 -13.009 1.00 65.00 89 LEU A C 1
ATOM 698 O O . LEU A 1 89 ? 4.970 -14.733 -14.013 1.00 65.00 89 LEU A O 1
ATOM 702 N N . ASN A 1 90 ? 6.719 -15.050 -12.658 1.00 63.25 90 ASN A N 1
ATOM 703 C CA . ASN A 1 90 ? 7.223 -16.190 -13.410 1.00 63.25 90 ASN A CA 1
ATOM 704 C C . ASN A 1 90 ? 6.368 -17.446 -13.189 1.00 63.25 90 ASN A C 1
ATOM 706 O O . ASN A 1 90 ? 6.121 -18.167 -14.151 1.00 63.25 90 ASN A O 1
ATOM 710 N N . ALA A 1 91 ? 5.857 -17.668 -11.973 1.00 57.59 91 ALA A N 1
ATOM 711 C CA . ALA A 1 91 ? 4.950 -18.776 -11.667 1.00 57.59 91 ALA A CA 1
ATOM 712 C C . ALA A 1 91 ? 3.538 -18.598 -12.267 1.00 57.59 91 ALA A C 1
ATOM 714 O O . ALA A 1 91 ? 2.930 -19.580 -12.684 1.00 57.59 91 ALA A O 1
ATOM 715 N N . THR A 1 92 ? 3.031 -17.361 -12.378 1.00 54.66 92 THR A N 1
ATOM 716 C CA . THR A 1 92 ? 1.714 -17.049 -12.984 1.00 54.66 92 THR A CA 1
ATOM 717 C C . THR A 1 92 ? 1.613 -17.380 -14.464 1.00 54.66 92 THR A C 1
ATOM 719 O O . THR A 1 92 ? 0.503 -17.576 -14.956 1.00 54.66 92 THR A O 1
ATOM 722 N N . ARG A 1 93 ? 2.743 -17.496 -15.172 1.00 54.12 93 ARG A N 1
ATOM 723 C CA . ARG A 1 93 ? 2.764 -17.979 -16.558 1.00 54.12 93 ARG A CA 1
ATOM 724 C C . ARG A 1 93 ? 2.290 -19.435 -16.673 1.00 54.12 93 ARG A C 1
ATOM 726 O O . ARG A 1 93 ? 1.708 -19.783 -17.694 1.00 54.12 93 ARG A O 1
ATOM 733 N N . ASP A 1 94 ? 2.490 -20.233 -15.621 1.00 53.69 94 ASP A N 1
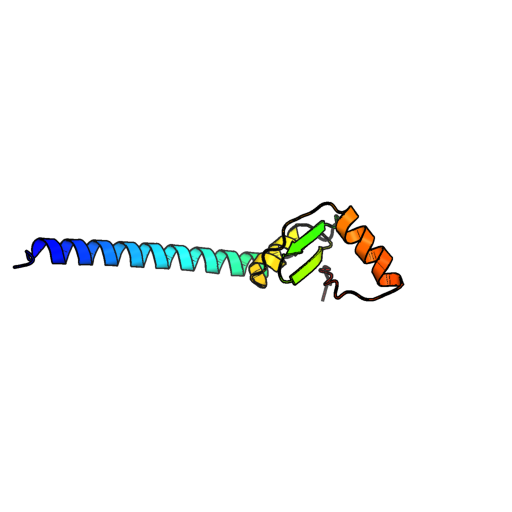ATOM 734 C CA . ASP A 1 94 ? 2.190 -21.671 -15.595 1.00 53.69 94 ASP A CA 1
A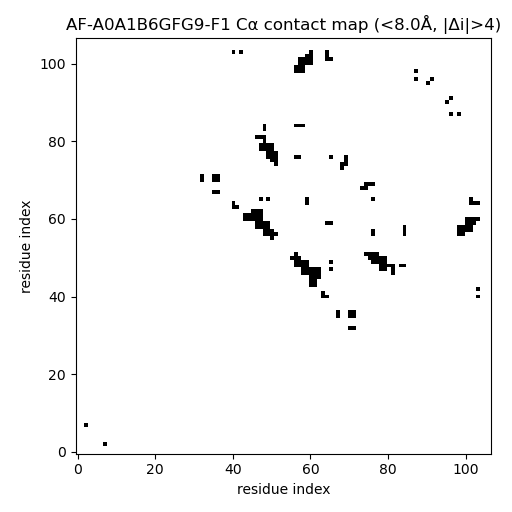TOM 735 C C . ASP A 1 94 ? 1.038 -22.046 -14.632 1.00 53.69 94 ASP A C 1
ATOM 737 O O . ASP A 1 94 ? 0.420 -23.099 -14.789 1.00 53.69 94 ASP A O 1
ATOM 741 N N . TYR A 1 95 ? 0.702 -21.206 -13.643 1.00 48.72 95 TYR A N 1
ATOM 742 C CA . TYR A 1 95 ? -0.382 -21.446 -12.676 1.00 48.72 95 TYR A CA 1
ATOM 743 C C . TYR A 1 95 ? -0.83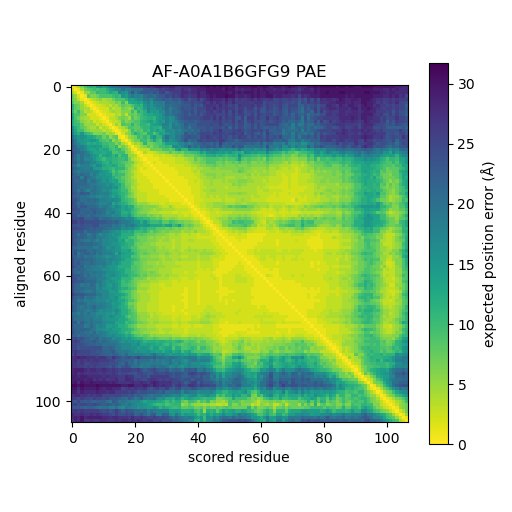7 -20.122 -12.045 1.00 48.72 95 TYR A C 1
ATOM 745 O O . TYR A 1 95 ? 0.018 -19.418 -11.536 1.00 48.72 95 TYR A O 1
ATOM 753 N N . MET A 1 96 ? -2.129 -19.757 -12.023 1.00 44.97 96 MET A N 1
ATOM 754 C CA . MET A 1 96 ? -2.600 -18.456 -11.486 1.00 44.97 96 MET A CA 1
ATOM 755 C C . MET A 1 96 ? -2.766 -18.440 -9.945 1.00 44.97 96 MET A C 1
ATOM 757 O O . MET A 1 96 ? -3.813 -18.870 -9.455 1.00 44.97 96 MET A O 1
ATOM 761 N N . PRO A 1 97 ? -1.846 -17.868 -9.139 1.00 51.75 97 PRO A N 1
ATOM 762 C CA . PRO A 1 97 ? -2.230 -17.207 -7.898 1.00 51.75 97 PRO A CA 1
ATOM 763 C C . PRO A 1 97 ? -2.942 -15.883 -8.212 1.00 51.75 97 PRO A C 1
ATOM 765 O O . PRO A 1 97 ? -2.663 -15.230 -9.217 1.00 51.75 97 PRO A O 1
ATOM 768 N N . ASN A 1 98 ? -3.857 -15.471 -7.334 1.00 52.62 98 ASN A N 1
ATOM 769 C CA . ASN A 1 98 ? -4.534 -14.175 -7.409 1.00 52.62 98 ASN A CA 1
ATOM 770 C C . ASN A 1 98 ? -3.539 -13.037 -7.118 1.00 52.62 98 ASN A C 1
ATOM 772 O O . ASN A 1 98 ? -3.498 -12.524 -6.003 1.00 52.62 98 ASN A O 1
ATOM 776 N N . ILE A 1 99 ? -2.715 -12.656 -8.094 1.00 58.16 99 ILE A N 1
ATOM 777 C CA . ILE A 1 99 ? -1.897 -11.444 -8.006 1.00 58.16 99 ILE A CA 1
ATOM 778 C C . ILE A 1 99 ? -2.764 -10.282 -8.470 1.00 58.16 99 ILE A C 1
ATOM 780 O O . ILE A 1 99 ? -3.205 -10.241 -9.618 1.00 58.16 99 ILE A O 1
ATOM 784 N N . VAL A 1 100 ? -3.009 -9.328 -7.578 1.00 68.25 100 VAL A N 1
ATOM 785 C CA . VAL A 1 100 ? -3.611 -8.053 -7.962 1.00 68.25 100 VAL A CA 1
ATOM 786 C C . VAL A 1 100 ? -2.498 -7.174 -8.532 1.00 68.25 100 VAL A C 1
ATOM 788 O O . VAL A 1 100 ? -1.450 -7.005 -7.909 1.00 68.25 100 VAL A O 1
ATOM 791 N N . THR A 1 101 ? -2.703 -6.635 -9.730 1.00 77.44 101 THR A N 1
ATOM 792 C CA . THR A 1 101 ? -1.770 -5.689 -10.352 1.00 77.44 101 THR A CA 1
ATOM 793 C C . THR A 1 101 ? -2.371 -4.293 -10.295 1.00 77.44 101 THR A C 1
ATOM 795 O O . THR A 1 101 ? -3.521 -4.095 -10.690 1.00 77.44 101 THR A O 1
ATOM 798 N N . LEU A 1 102 ? -1.610 -3.327 -9.785 1.00 74.94 102 LEU A N 1
ATOM 799 C CA . LEU A 1 102 ? -2.002 -1.922 -9.764 1.00 74.94 102 LEU A CA 1
ATOM 800 C C . LEU A 1 102 ? -1.279 -1.189 -10.880 1.00 74.94 102 LEU A C 1
ATOM 802 O O . LEU A 1 102 ? -0.089 -0.893 -10.762 1.00 74.94 102 LEU A O 1
ATOM 806 N N . THR A 1 103 ? -2.028 -0.892 -11.937 1.00 77.12 103 THR A N 1
ATOM 807 C CA . THR A 1 103 ? -1.537 -0.152 -13.093 1.00 77.12 103 THR A CA 1
ATOM 808 C C . THR A 1 103 ? -2.237 1.190 -13.223 1.00 77.12 103 THR A C 1
ATOM 810 O O . THR A 1 103 ? -3.414 1.348 -12.885 1.00 77.12 103 THR A O 1
ATOM 813 N N . ASN A 1 104 ? -1.504 2.180 -13.725 1.00 64.69 104 ASN A N 1
ATOM 814 C CA . ASN A 1 104 ? -2.098 3.445 -14.142 1.00 64.69 104 ASN A CA 1
ATOM 815 C C . ASN A 1 104 ? -2.778 3.235 -15.504 1.00 64.69 104 ASN A C 1
ATOM 817 O O . ASN A 1 104 ? -2.106 3.180 -16.532 1.00 64.69 104 ASN A O 1
ATOM 821 N N . ILE A 1 105 ? -4.107 3.121 -15.527 1.00 54.41 105 ILE A N 1
ATOM 822 C CA . ILE A 1 105 ? -4.882 3.143 -16.773 1.00 54.41 105 ILE A CA 1
ATOM 823 C C . ILE A 1 105 ? -5.400 4.570 -16.952 1.00 54.41 105 ILE A C 1
ATOM 825 O O . ILE A 1 105 ? -6.183 5.051 -16.135 1.00 54.41 105 ILE A O 1
ATOM 829 N N . ILE A 1 106 ? -4.946 5.257 -18.002 1.00 47.38 106 ILE A N 1
ATOM 830 C CA . ILE A 1 106 ? -5.574 6.508 -18.441 1.00 47.38 106 ILE A CA 1
ATOM 831 C C . ILE A 1 106 ? -6.951 6.112 -18.996 1.00 47.38 106 ILE A C 1
ATOM 833 O O . ILE A 1 106 ? -7.010 5.414 -20.008 1.00 47.38 106 ILE A O 1
ATOM 837 N N . VAL A 1 107 ? -8.027 6.486 -18.298 1.00 41.78 107 VAL A N 1
ATOM 838 C CA . VAL A 1 107 ? -9.418 6.370 -18.777 1.00 41.78 107 VAL A CA 1
ATOM 839 C C . VAL A 1 107 ? -9.814 7.661 -19.473 1.00 41.78 107 VAL A C 1
ATOM 841 O O . VAL A 1 107 ? -9.528 8.734 -18.894 1.00 41.78 107 VAL A O 1
#

Mean predicted aligned error: 11.65 Å

Foldseek 3Di:
DDDDPVVVVVVVVVVVVVVVVVVVVVVVLVVVLVPLLPDDDDQAFPKFWWQDPVPGIEIESDPSQVVNCCSNVVTDTDTDDPVVVVVVVVVCVPPDDPYHYHHDDDD

Radius of gyration: 22.29 Å; Cα contacts (8 Å, |Δi|>4): 106; chains: 1; bounding box: 32×41×69 Å

Organism: NCBI:txid1464854

Solvent-accessible surface area (backbone atoms only — not comparable to full-atom values): 6284 Å² total; per-residue (Å²): 138,83,82,56,72,68,60,55,54,53,51,53,52,52,57,51,52,55,51,53,54,48,50,54,52,51,50,53,52,50,53,51,43,54,51,48,62,70,52,83,66,79,90,64,82,53,66,40,19,26,43,23,99,87,78,44,55,34,43,17,38,23,64,57,53,47,54,34,44,23,61,67,70,71,48,73,58,41,80,51,64,53,70,66,44,52,54,50,60,61,43,42,77,80,47,81,70,86,65,52,72,48,69,93,74,91,127

Sequence (107 aa):
TTMHPTILLVLISVYSMDCEAGLVTWYNKWVETVRVCSSVCPLFHNHVCGLDPKLGYILADNNCLLIQHNICRKTDYKIVQDSTCEGLLNATRDYMPNIVTLTNIIV

Secondary structure (DSSP, 8-state):
----HHHHHHHHHHHHHHHHHHHHHHHHHHHHHHHHHHPPPP-----EEEEETTTEEEEESSHHHHHHHHHHHT--PEEE-HHHHHHHHHHHTTS----EEE-----

Nearest PDB structures (foldseek):
  4gi3-assembly1_C  TM=8.949E-01  e=3.380E-02  Schistocerca gregaria

InterPro domains:
  IPR036058 Kazal domain superfamily [SSF100895] (37-87)

pLDDT: mean 78.13, std 15.36, range [41.78, 95.25]